Protein AF-A0AAE9NSE1-F1 (afdb_monomer)

Secondary structure (DSSP, 8-state):
---SS---TTT---SHHHHHT-SS-HHHHHHHHHHHHHS---HHHHHHHHHHHHH---HHHHHHT--S-EEEEEETT-TTHHHHHHHHHHSTTEEEEEE-GGGT-STTHHHHSHHHHHHHHHHHHH-

Solvent-accessible surface area (backbone atoms only — not comparable to full-atom values): 7608 Å² total; per-residue (Å²): 131,76,76,96,63,80,90,39,68,90,75,47,81,65,54,65,66,68,66,70,68,61,82,91,32,68,59,36,55,50,52,50,54,52,45,64,76,73,47,82,93,49,68,70,62,50,49,54,54,50,52,52,67,71,69,61,84,57,66,66,46,44,65,72,66,51,86,60,81,37,81,37,78,46,6,72,60,24,91,53,36,67,59,46,50,48,50,17,73,50,24,91,49,37,38,69,47,72,31,47,74,95,62,56,8,26,88,58,25,59,41,57,41,44,66,65,46,51,52,53,52,52,53,62,76,74,109

Foldseek 3Di:
DPDPDDPDCVVPVACVVVLLPDPDQVLSVVVVVVCVVPPDPDPVVVVVVVVCVVPDDCLCCLQPVPQDQDEQEAEPREPCVVVSVVSQVRHPRRDYDYHYPVQSRYPCSCSRPVPVVVVVVVVSVVD

Sequence (127 aa):
MYGKGPSNRLTVNTDIVDFYTIVGAPAFENSHKFAEECVPADMAALQHVLFDHILNDWRDVFSWKILRPTLVVSGEHSNWVESQRWIAETVPDGQALIYGKNENGDHFLHLKEPLKFSEQLKSFQQG

Mean predicted aligned error: 5.89 Å

Structure (mmCIF, N/CA/C/O backbone):
data_AF-A0AAE9NSE1-F1
#
_entry.id   AF-A0AAE9NSE1-F1
#
loop_
_atom_site.group_PDB
_atom_site.id
_atom_site.type_symbol
_atom_site.label_atom_id
_atom_site.label_alt_id
_atom_site.label_comp_id
_atom_site.label_asym_id
_atom_site.label_entity_id
_atom_site.label_seq_id
_atom_site.pdbx_PDB_ins_code
_atom_site.Cartn_x
_atom_site.Cartn_y
_atom_site.Cartn_z
_atom_site.occupancy
_atom_site.B_iso_or_equiv
_atom_site.auth_seq_id
_atom_site.auth_comp_id
_atom_site.auth_asym_id
_atom_site.auth_atom_id
_atom_site.pdbx_PDB_model_num
ATOM 1 N N . MET A 1 1 ? 9.059 -14.364 -23.538 1.00 33.53 1 MET A N 1
ATOM 2 C CA . MET A 1 1 ? 8.224 -13.608 -24.494 1.00 33.53 1 MET A CA 1
ATOM 3 C C . MET A 1 1 ? 6.911 -13.293 -23.805 1.00 33.53 1 MET A C 1
ATOM 5 O O . MET A 1 1 ? 6.257 -14.227 -23.365 1.00 33.53 1 MET A O 1
ATOM 9 N N . TYR A 1 2 ? 6.580 -12.008 -23.667 1.00 43.66 2 TYR A N 1
ATOM 10 C CA . TYR A 1 2 ? 5.274 -11.537 -23.203 1.00 43.66 2 TYR A CA 1
ATOM 11 C C . TYR A 1 2 ? 4.139 -12.217 -23.981 1.00 43.66 2 TYR A C 1
ATOM 13 O O . TYR A 1 2 ? 4.292 -12.513 -25.172 1.00 43.66 2 TYR A O 1
ATOM 21 N N . GLY A 1 3 ? 2.994 -12.429 -23.324 1.00 44.47 3 GLY A N 1
ATOM 22 C CA . GLY A 1 3 ? 1.737 -12.671 -24.027 1.00 44.47 3 GLY A CA 1
ATOM 23 C C . GLY A 1 3 ? 1.586 -11.618 -25.126 1.00 44.47 3 GLY A C 1
ATOM 24 O O . GLY A 1 3 ? 1.764 -10.430 -24.877 1.00 44.47 3 GLY A O 1
ATOM 25 N N . LYS A 1 4 ? 1.387 -12.076 -26.363 1.00 45.47 4 LYS A N 1
ATOM 26 C CA . LYS A 1 4 ? 1.533 -11.317 -27.615 1.00 45.47 4 LYS A CA 1
ATOM 27 C C . LYS A 1 4 ? 0.435 -10.258 -27.834 1.00 45.47 4 LYS A C 1
ATOM 29 O O . LYS A 1 4 ? -0.229 -10.272 -28.867 1.00 45.47 4 LYS A O 1
ATOM 34 N N . GLY A 1 5 ? 0.225 -9.347 -26.892 1.00 49.59 5 GLY A N 1
ATOM 35 C CA . GLY A 1 5 ? -0.711 -8.237 -27.037 1.00 49.59 5 GLY A CA 1
ATOM 36 C C . GLY A 1 5 ? -0.203 -6.994 -26.310 1.00 49.59 5 GLY A C 1
ATOM 37 O O . GLY A 1 5 ? 0.391 -7.129 -25.242 1.00 49.59 5 GLY A O 1
ATOM 38 N N . PRO A 1 6 ? -0.397 -5.786 -26.866 1.00 45.78 6 PRO A N 1
ATOM 39 C CA . PRO A 1 6 ? -0.017 -4.562 -26.177 1.00 45.78 6 PRO A CA 1
ATOM 40 C C . PRO A 1 6 ? -0.798 -4.447 -24.861 1.00 45.78 6 PRO A C 1
ATOM 42 O O . PRO A 1 6 ? -2.031 -4.524 -24.852 1.00 45.78 6 PRO A O 1
ATOM 45 N N . SER A 1 7 ? -0.086 -4.227 -23.754 1.00 53.69 7 SER A N 1
ATOM 46 C CA . SER A 1 7 ? -0.684 -3.695 -22.533 1.00 53.69 7 SER A CA 1
ATOM 47 C C . SER A 1 7 ? -1.071 -2.248 -22.821 1.00 53.69 7 SER A C 1
ATOM 49 O O . SER A 1 7 ? -0.264 -1.329 -22.718 1.00 53.69 7 SER A O 1
ATOM 51 N N . ASN A 1 8 ? -2.293 -2.054 -23.292 1.00 63.47 8 ASN A N 1
ATOM 52 C CA . ASN A 1 8 ? -2.904 -0.743 -23.398 1.00 63.47 8 ASN A CA 1
ATOM 53 C C . ASN A 1 8 ? -4.143 -0.723 -22.497 1.00 63.47 8 ASN A C 1
ATOM 55 O O . ASN A 1 8 ? -4.634 -1.773 -22.070 1.00 63.47 8 ASN A O 1
ATOM 59 N N . ARG A 1 9 ? -4.668 0.473 -22.226 1.00 65.25 9 ARG A N 1
ATOM 60 C CA . ARG A 1 9 ? -5.817 0.654 -21.326 1.00 65.25 9 ARG A CA 1
ATOM 61 C C . ARG A 1 9 ? -7.108 -0.024 -21.807 1.00 65.25 9 ARG A C 1
ATOM 63 O O . ARG A 1 9 ? -8.055 -0.114 -21.036 1.00 65.25 9 ARG A O 1
ATOM 70 N N . LEU A 1 10 ? -7.150 -0.499 -23.057 1.00 66.06 10 LEU A N 1
ATOM 71 C CA . LEU A 1 10 ? -8.260 -1.281 -23.608 1.00 66.06 10 LEU A CA 1
ATOM 72 C C . LEU A 1 10 ? -8.175 -2.763 -23.206 1.00 66.06 10 LEU A C 1
ATOM 74 O O . LEU A 1 10 ? -9.199 -3.438 -23.193 1.00 66.06 10 LEU A O 1
ATOM 78 N N . THR A 1 11 ? -6.981 -3.263 -22.870 1.00 64.75 11 THR A N 1
ATOM 79 C CA . THR A 1 11 ? -6.746 -4.652 -22.438 1.00 64.75 11 THR A CA 1
ATOM 80 C C . THR A 1 11 ? -6.605 -4.761 -20.917 1.00 64.75 11 THR A C 1
ATOM 82 O O . THR A 1 11 ? -7.131 -5.695 -20.318 1.00 64.75 11 THR A O 1
ATOM 85 N N . VAL A 1 12 ? -5.910 -3.809 -20.279 1.00 68.31 12 VAL A N 1
ATOM 86 C CA . VAL A 1 12 ? -5.744 -3.733 -18.817 1.00 68.31 12 VAL A CA 1
ATOM 87 C C . VAL A 1 12 ? -5.892 -2.271 -18.388 1.00 68.31 12 VAL A C 1
ATOM 89 O O . VAL A 1 12 ? 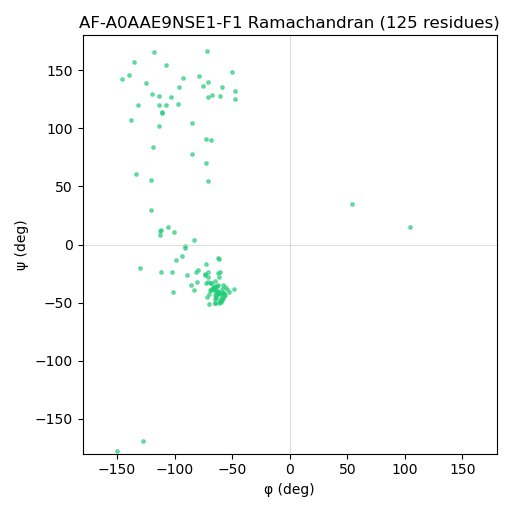-5.018 -1.450 -18.659 1.00 68.31 12 VAL A O 1
ATOM 92 N N . ASN A 1 13 ? -7.007 -1.923 -17.742 1.00 78.81 13 ASN A N 1
ATOM 93 C CA . ASN A 1 13 ? -7.271 -0.554 -17.286 1.00 78.81 13 ASN A CA 1
ATOM 94 C C . ASN A 1 13 ? -6.619 -0.303 -15.918 1.00 78.81 13 ASN A C 1
ATOM 96 O O . ASN A 1 13 ? -7.284 -0.348 -14.885 1.00 78.81 13 ASN A O 1
ATOM 100 N N . THR A 1 14 ? -5.306 -0.083 -15.920 1.00 80.38 14 THR A N 1
ATOM 101 C CA . THR A 1 14 ? -4.517 0.217 -14.722 1.00 80.38 14 THR A CA 1
ATOM 102 C C . THR A 1 14 ? -3.477 1.290 -15.019 1.00 80.38 14 THR A C 1
ATOM 104 O O . THR A 1 14 ? -2.919 1.333 -16.113 1.00 80.38 14 THR A O 1
ATOM 107 N N . ASP A 1 15 ? -3.211 2.126 -14.021 1.00 81.44 15 ASP A N 1
ATOM 108 C CA . ASP A 1 15 ? -2.150 3.129 -14.026 1.00 81.44 15 ASP A CA 1
ATOM 109 C C . ASP A 1 15 ? -0.836 2.566 -13.454 1.00 81.44 15 ASP A C 1
ATOM 111 O O . ASP A 1 15 ? 0.176 3.261 -13.435 1.00 81.44 15 ASP A O 1
ATOM 115 N N . ILE A 1 16 ? -0.810 1.311 -12.976 1.00 81.38 16 ILE A N 1
ATOM 116 C CA . ILE A 1 16 ? 0.360 0.749 -12.278 1.00 81.38 16 ILE A CA 1
ATOM 117 C C . ILE A 1 16 ? 1.635 0.825 -13.126 1.00 81.38 16 ILE A C 1
ATOM 119 O O . ILE A 1 16 ? 2.702 1.104 -12.591 1.00 81.38 16 ILE A O 1
ATOM 123 N N . VAL A 1 17 ? 1.524 0.631 -14.444 1.00 78.38 17 VAL A N 1
ATOM 124 C CA . VAL A 1 17 ? 2.665 0.707 -15.367 1.00 78.38 17 VAL A CA 1
ATOM 125 C C . VAL A 1 17 ? 3.170 2.145 -15.487 1.00 78.38 17 VAL A C 1
ATOM 127 O O . VAL A 1 17 ? 4.379 2.358 -15.469 1.00 78.38 17 VAL A O 1
ATOM 130 N N . ASP A 1 18 ? 2.261 3.124 -15.515 1.00 78.44 18 ASP A N 1
ATOM 131 C CA . ASP A 1 18 ? 2.605 4.547 -15.587 1.00 78.44 18 ASP A CA 1
ATOM 132 C C . ASP A 1 18 ? 3.396 4.972 -14.337 1.00 78.44 18 ASP A C 1
ATOM 134 O O . ASP A 1 18 ? 4.395 5.686 -14.436 1.00 78.44 18 ASP A O 1
ATOM 138 N N . PHE A 1 19 ? 3.005 4.464 -13.161 1.00 77.88 19 PHE A N 1
ATOM 139 C CA . PHE A 1 19 ? 3.683 4.741 -11.890 1.00 77.88 19 PHE A CA 1
ATOM 140 C C . PHE A 1 19 ? 4.958 3.921 -11.666 1.00 77.88 19 PHE A C 1
ATOM 142 O O . PHE A 1 19 ? 5.808 4.343 -10.877 1.00 77.88 19 PHE A O 1
ATOM 149 N N . TYR A 1 20 ? 5.104 2.782 -12.343 1.00 74.06 20 TYR A N 1
ATOM 150 C CA . TYR A 1 20 ? 6.291 1.931 -12.269 1.00 74.06 20 TYR A CA 1
ATOM 151 C C . TYR A 1 20 ? 7.491 2.528 -13.007 1.00 74.06 20 TYR A C 1
ATOM 153 O O . TYR A 1 20 ? 8.632 2.245 -12.666 1.00 74.06 20 TYR A O 1
ATOM 161 N N . THR A 1 21 ? 7.250 3.373 -14.010 1.00 67.62 21 THR A N 1
ATOM 162 C CA . THR A 1 21 ? 8.308 3.978 -14.835 1.00 67.62 21 THR A CA 1
ATOM 163 C C . THR A 1 21 ? 8.653 5.417 -14.442 1.00 67.62 21 THR A C 1
ATOM 165 O O . THR A 1 21 ? 9.340 6.109 -15.191 1.00 67.62 21 THR A O 1
ATOM 168 N N . ILE A 1 22 ? 8.159 5.903 -13.297 1.00 70.62 22 ILE A N 1
ATOM 169 C CA . ILE A 1 22 ? 8.419 7.276 -12.846 1.00 70.62 22 ILE A CA 1
ATOM 170 C C . ILE A 1 22 ? 9.895 7.448 -12.488 1.00 70.62 22 ILE A C 1
ATOM 172 O O . ILE A 1 22 ? 10.452 6.695 -11.692 1.00 70.62 22 ILE A O 1
ATOM 176 N N . VAL A 1 23 ? 10.493 8.493 -13.056 1.00 68.50 23 VAL A N 1
ATOM 177 C CA . VAL A 1 23 ? 11.867 8.932 -12.798 1.00 68.50 23 VAL A CA 1
ATOM 178 C C . VAL A 1 23 ? 11.863 9.979 -11.685 1.00 68.50 23 VAL A C 1
ATOM 180 O O . VAL A 1 23 ? 10.961 10.816 -11.631 1.00 68.50 23 VAL A O 1
ATOM 183 N N . GLY A 1 24 ? 12.881 9.970 -10.821 1.00 78.19 24 GLY A N 1
ATOM 184 C CA . GLY A 1 24 ? 13.034 10.981 -9.765 1.00 78.19 24 GLY A CA 1
ATOM 185 C C . GLY A 1 24 ? 12.678 10.495 -8.361 1.00 78.19 24 GLY A C 1
ATOM 186 O O . GLY A 1 24 ? 12.551 11.310 -7.450 1.00 78.19 24 GLY A O 1
ATOM 187 N N . ALA A 1 25 ? 12.576 9.178 -8.169 1.00 83.81 25 ALA A N 1
ATOM 188 C CA . ALA A 1 25 ? 12.451 8.538 -6.863 1.00 83.81 25 ALA A CA 1
ATOM 189 C C . ALA A 1 25 ? 13.657 7.605 -6.632 1.00 83.81 25 ALA A C 1
ATOM 191 O O . ALA A 1 25 ? 13.561 6.403 -6.885 1.00 83.81 25 ALA A O 1
ATOM 192 N N . PRO A 1 26 ? 14.807 8.122 -6.149 1.00 88.25 26 PRO A N 1
ATOM 193 C CA . PRO A 1 26 ? 16.050 7.349 -6.089 1.00 88.25 26 PRO A CA 1
ATOM 194 C C . PRO A 1 26 ? 15.945 6.063 -5.265 1.00 88.25 26 PRO A C 1
ATOM 196 O O . PRO A 1 26 ? 16.559 5.059 -5.606 1.00 88.25 26 PRO A O 1
ATOM 199 N N . ALA A 1 27 ? 15.155 6.067 -4.188 1.00 87.94 27 ALA A N 1
ATOM 2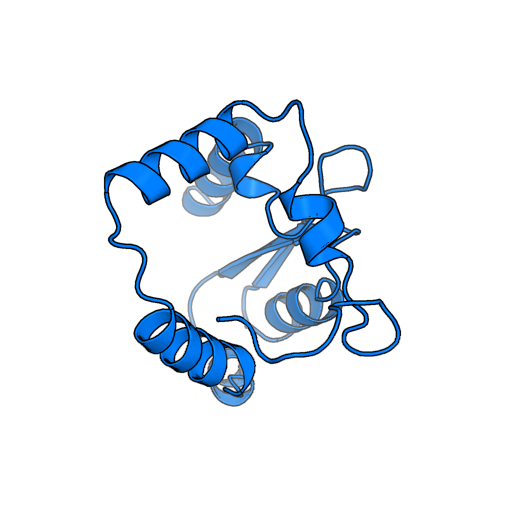00 C CA . ALA A 1 27 ? 14.944 4.874 -3.372 1.00 87.94 27 ALA A CA 1
ATOM 201 C C . ALA A 1 27 ? 14.185 3.767 -4.129 1.00 87.94 27 ALA A C 1
ATOM 203 O O . ALA A 1 27 ? 14.533 2.595 -3.999 1.00 87.94 27 ALA A O 1
ATOM 204 N N . PHE A 1 28 ? 13.213 4.139 -4.965 1.00 89.69 28 PHE A N 1
ATOM 205 C CA . PHE A 1 28 ? 12.490 3.213 -5.835 1.00 89.69 28 PHE A CA 1
ATOM 206 C C . PHE A 1 28 ? 13.381 2.687 -6.969 1.00 89.69 28 PHE A C 1
ATOM 208 O O . PHE A 1 28 ? 13.419 1.488 -7.228 1.00 89.69 28 PHE A O 1
ATOM 215 N N . GLU A 1 29 ? 14.175 3.554 -7.598 1.00 89.56 29 GLU A N 1
ATOM 216 C CA . GLU A 1 29 ? 15.133 3.135 -8.630 1.00 89.56 29 GLU A CA 1
ATOM 217 C C . GLU A 1 29 ? 16.193 2.174 -8.066 1.00 89.56 29 GLU A C 1
ATOM 219 O O . GLU A 1 29 ? 16.537 1.170 -8.692 1.00 89.56 29 GLU A O 1
ATOM 224 N N . ASN A 1 30 ? 16.701 2.459 -6.864 1.00 90.38 30 ASN A N 1
ATOM 225 C CA . ASN A 1 30 ? 17.691 1.619 -6.198 1.00 90.38 30 ASN A CA 1
ATOM 226 C C . ASN A 1 30 ? 17.114 0.258 -5.792 1.00 90.38 30 ASN A C 1
ATOM 228 O O . ASN A 1 30 ? 17.815 -0.746 -5.911 1.00 90.38 30 ASN A O 1
ATOM 232 N N . SER A 1 31 ? 15.857 0.199 -5.336 1.00 88.50 31 SER A N 1
ATOM 233 C CA . SER A 1 31 ? 15.223 -1.077 -4.985 1.00 88.50 31 SER A CA 1
ATOM 234 C C . SER A 1 31 ? 15.015 -1.964 -6.213 1.00 88.50 31 SER A C 1
ATOM 236 O O . SER A 1 31 ? 15.241 -3.171 -6.129 1.00 88.50 31 SER A O 1
ATOM 238 N N . HIS A 1 32 ? 14.666 -1.374 -7.361 1.00 85.94 32 HIS A N 1
ATOM 239 C CA . HIS A 1 32 ? 14.532 -2.113 -8.612 1.00 85.94 32 HIS A CA 1
ATOM 240 C C . HIS A 1 32 ? 15.873 -2.682 -9.088 1.00 85.94 32 HIS A C 1
ATOM 242 O O . HIS A 1 32 ? 15.972 -3.887 -9.304 1.00 85.94 32 HIS A O 1
ATOM 248 N N . LYS A 1 33 ? 16.925 -1.851 -9.140 1.00 89.12 33 LYS A N 1
ATOM 249 C CA . LYS A 1 33 ? 18.282 -2.295 -9.512 1.00 89.12 33 LYS A CA 1
ATOM 250 C C . LYS A 1 33 ? 18.786 -3.419 -8.610 1.00 89.12 33 LYS A C 1
ATOM 252 O O . LYS A 1 33 ? 19.314 -4.413 -9.090 1.00 89.12 33 LYS A O 1
ATOM 257 N N . PHE A 1 34 ? 18.577 -3.292 -7.300 1.00 91.19 34 PHE A N 1
ATOM 258 C CA . PHE A 1 34 ? 18.959 -4.338 -6.355 1.00 91.19 34 PHE A CA 1
ATOM 259 C C . PHE A 1 34 ? 18.225 -5.662 -6.623 1.00 91.19 34 PHE A C 1
ATOM 261 O O . PHE A 1 34 ? 18.837 -6.730 -6.580 1.00 91.19 34 PHE A O 1
ATOM 268 N N . ALA A 1 35 ? 16.923 -5.606 -6.929 1.00 88.62 35 ALA A N 1
ATOM 269 C CA . ALA A 1 35 ? 16.156 -6.793 -7.291 1.00 88.62 35 ALA A CA 1
ATOM 270 C C . ALA A 1 35 ? 16.674 -7.436 -8.588 1.00 88.62 35 ALA A C 1
ATOM 272 O O . ALA A 1 35 ? 16.821 -8.655 -8.628 1.00 88.62 35 ALA A O 1
ATOM 273 N N . GLU A 1 36 ? 17.003 -6.641 -9.610 1.00 88.75 36 GLU A N 1
ATOM 274 C CA . GLU A 1 36 ? 17.589 -7.127 -10.869 1.00 88.75 36 GLU A CA 1
ATOM 275 C C . GLU A 1 36 ? 18.953 -7.807 -10.670 1.00 88.75 36 GLU A C 1
ATOM 277 O O . GLU A 1 36 ? 19.261 -8.785 -11.348 1.00 88.75 36 GLU A O 1
ATOM 282 N N . GLU A 1 37 ? 19.766 -7.324 -9.727 1.00 93.12 37 GLU A N 1
ATOM 283 C CA . GLU A 1 37 ? 21.070 -7.919 -9.410 1.00 93.12 37 GLU A CA 1
ATOM 284 C C . GLU A 1 37 ? 20.951 -9.249 -8.652 1.00 93.12 37 GLU A C 1
ATOM 286 O O . GLU A 1 37 ? 21.793 -10.136 -8.806 1.00 93.12 37 GLU A O 1
ATOM 291 N N . CYS A 1 38 ? 19.921 -9.390 -7.816 1.00 91.69 38 CYS A N 1
ATOM 292 C CA . CYS A 1 38 ? 19.799 -10.500 -6.873 1.00 91.69 38 CYS A CA 1
ATOM 293 C C . CYS A 1 38 ? 18.822 -11.598 -7.322 1.00 91.69 38 CYS A C 1
ATOM 295 O O . CYS A 1 38 ? 18.928 -12.734 -6.853 1.00 91.69 38 CYS A O 1
ATOM 297 N N . VAL A 1 39 ? 17.858 -11.282 -8.192 1.00 87.25 39 VAL A N 1
ATOM 298 C CA . VAL A 1 39 ? 16.777 -12.193 -8.588 1.00 87.25 39 VAL A CA 1
ATOM 299 C C . VAL A 1 39 ? 16.923 -12.576 -10.062 1.00 87.25 39 VAL A C 1
ATOM 301 O O . VAL A 1 39 ? 16.851 -11.710 -10.934 1.00 87.25 39 VAL A O 1
ATOM 304 N N . PRO A 1 40 ? 17.079 -13.874 -10.384 1.00 86.69 40 PRO A N 1
ATOM 305 C CA . PRO A 1 40 ? 17.101 -14.326 -11.767 1.00 86.69 40 PRO A CA 1
ATOM 306 C C . PRO A 1 40 ? 15.813 -13.956 -12.507 1.00 86.69 40 PRO A C 1
ATOM 308 O O . PRO A 1 40 ? 14.707 -14.174 -12.011 1.00 86.69 40 PRO A O 1
ATOM 311 N N . ALA A 1 41 ? 15.955 -13.460 -13.735 1.00 86.81 41 ALA A N 1
ATOM 312 C CA . ALA A 1 41 ? 14.81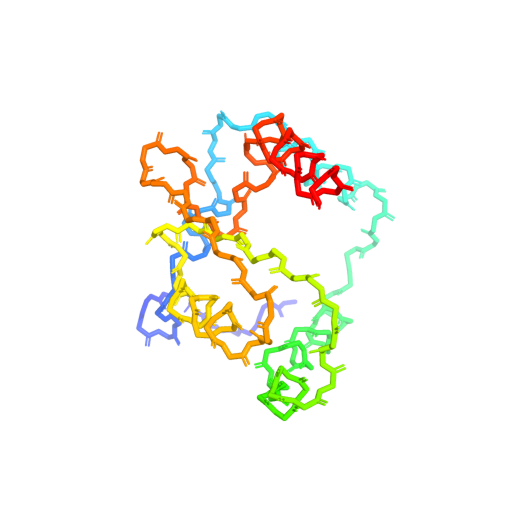8 -13.177 -14.599 1.00 86.81 41 ALA A CA 1
ATOM 313 C C . ALA A 1 41 ? 14.191 -14.483 -15.131 1.00 86.81 41 ALA A C 1
ATOM 315 O O . ALA A 1 41 ? 14.574 -14.983 -16.189 1.00 86.81 41 ALA A O 1
ATOM 316 N N . ASP A 1 42 ? 13.209 -15.028 -14.407 1.00 92.25 42 ASP A N 1
ATOM 317 C CA . ASP A 1 42 ? 12.388 -16.166 -14.839 1.00 92.25 42 ASP A CA 1
ATOM 318 C C . ASP A 1 42 ? 10.926 -15.744 -15.048 1.00 92.25 42 ASP A C 1
ATOM 320 O O . ASP A 1 42 ? 10.126 -15.608 -14.119 1.00 92.25 42 ASP A O 1
ATOM 324 N N . MET A 1 43 ? 10.563 -15.561 -16.317 1.00 87.31 43 MET A N 1
ATOM 325 C CA . MET A 1 43 ? 9.218 -15.133 -16.701 1.00 87.31 43 MET A CA 1
ATOM 326 C C . MET A 1 43 ? 8.150 -16.212 -16.499 1.00 87.31 43 MET A C 1
ATOM 328 O O . MET A 1 43 ? 6.983 -15.869 -16.311 1.00 87.31 43 MET A O 1
ATOM 332 N N . ALA A 1 44 ? 8.513 -17.497 -16.563 1.00 92.44 44 ALA A N 1
ATOM 333 C CA . ALA A 1 44 ? 7.556 -18.576 -16.344 1.00 92.44 44 ALA A CA 1
ATOM 334 C C . ALA A 1 44 ? 7.183 -18.642 -14.860 1.00 92.44 44 ALA A C 1
ATOM 336 O O . ALA A 1 44 ? 5.999 -18.680 -14.521 1.00 92.44 44 ALA A O 1
ATOM 337 N N . ALA A 1 45 ? 8.182 -18.551 -13.978 1.00 92.31 45 ALA A N 1
ATOM 338 C CA . ALA A 1 45 ? 7.956 -18.449 -12.541 1.00 92.31 45 ALA A CA 1
ATOM 339 C C . ALA A 1 45 ? 7.133 -17.199 -12.180 1.00 92.31 45 ALA A C 1
ATOM 341 O O . ALA A 1 45 ? 6.144 -17.307 -11.452 1.00 92.31 45 ALA A O 1
ATOM 342 N N . LEU A 1 46 ? 7.474 -16.033 -12.747 1.00 90.00 46 LEU A N 1
ATOM 343 C CA . LEU A 1 46 ? 6.731 -14.790 -12.517 1.00 90.00 46 LEU A CA 1
ATOM 344 C C . LEU A 1 46 ? 5.250 -14.918 -12.898 1.00 90.00 46 LEU A C 1
ATOM 346 O O . LEU A 1 46 ? 4.386 -14.457 -12.156 1.00 90.00 46 LEU A O 1
ATOM 350 N N . GLN A 1 47 ? 4.940 -15.565 -14.026 1.00 91.31 47 GLN A N 1
ATOM 351 C CA . GLN A 1 47 ? 3.555 -15.769 -14.454 1.00 91.31 47 GLN A CA 1
ATOM 352 C C . GLN A 1 47 ? 2.754 -16.583 -13.430 1.00 91.31 47 GLN A C 1
ATOM 354 O O . GLN A 1 47 ? 1.609 -16.236 -13.145 1.00 91.31 47 GLN A O 1
ATOM 359 N N . HIS A 1 48 ? 3.339 -17.644 -12.870 1.00 93.75 48 HIS A N 1
ATOM 360 C CA . HIS A 1 48 ? 2.670 -18.453 -11.852 1.00 93.75 48 HIS A CA 1
ATOM 361 C C . HIS A 1 48 ? 2.412 -17.661 -10.568 1.00 93.75 48 HIS A C 1
ATOM 363 O O . HIS A 1 48 ? 1.300 -17.708 -10.045 1.00 93.75 48 HIS A O 1
ATOM 369 N N . VAL A 1 49 ? 3.400 -16.887 -10.107 1.00 91.81 49 VAL A N 1
ATOM 370 C CA . VAL A 1 49 ? 3.264 -16.045 -8.910 1.00 91.81 49 VAL A CA 1
ATOM 371 C C . VAL A 1 49 ? 2.208 -14.959 -9.111 1.00 91.81 49 VAL A C 1
ATOM 373 O O . VAL A 1 49 ? 1.358 -14.777 -8.247 1.00 91.81 49 VAL A O 1
ATOM 376 N N . LEU A 1 50 ? 2.212 -14.257 -10.249 1.00 90.62 50 LEU A N 1
ATOM 377 C CA . LEU A 1 50 ? 1.223 -13.210 -10.524 1.00 90.62 50 LEU A CA 1
ATOM 378 C C . LEU A 1 50 ? -0.192 -13.772 -10.685 1.00 90.62 50 LEU A C 1
ATOM 380 O O . LEU A 1 50 ? -1.142 -13.149 -10.220 1.00 90.62 50 LEU A O 1
ATOM 384 N N . PHE A 1 51 ? -0.343 -14.936 -11.326 1.00 92.25 51 PHE A N 1
ATOM 385 C CA . PHE A 1 51 ? -1.646 -15.586 -11.469 1.00 92.25 51 PHE A CA 1
ATOM 386 C C . PHE A 1 51 ? -2.254 -15.913 -10.103 1.00 92.25 51 PHE A C 1
ATOM 388 O O . PHE A 1 51 ? -3.403 -15.560 -9.852 1.00 92.25 51 PHE A O 1
ATOM 395 N N . ASP A 1 52 ? -1.472 -16.533 -9.218 1.00 93.88 52 ASP A N 1
ATOM 396 C CA . ASP A 1 52 ? -1.896 -16.808 -7.846 1.00 93.88 52 ASP A CA 1
ATOM 397 C C . ASP A 1 52 ? -2.187 -15.505 -7.078 1.00 93.88 52 ASP A C 1
ATOM 399 O O . ASP A 1 52 ? -3.280 -15.321 -6.546 1.00 93.88 52 ASP A O 1
ATOM 403 N N . HIS A 1 53 ? -1.262 -14.543 -7.102 1.00 91.62 53 HIS A N 1
ATOM 404 C CA . HIS A 1 53 ? -1.395 -13.272 -6.386 1.00 91.62 53 HIS A CA 1
ATOM 405 C C . HIS A 1 53 ? -2.667 -12.491 -6.759 1.00 91.62 53 HIS A C 1
ATOM 407 O O . HIS A 1 53 ? -3.341 -11.963 -5.878 1.00 91.62 53 HIS A O 1
ATOM 413 N N . ILE A 1 54 ? -3.005 -12.423 -8.051 1.00 89.81 54 ILE A N 1
ATOM 414 C CA . ILE A 1 54 ? -4.116 -11.604 -8.561 1.00 89.81 54 ILE A CA 1
ATOM 415 C C . ILE A 1 54 ? -5.477 -12.283 -8.366 1.00 89.81 54 ILE A C 1
ATOM 417 O O . ILE A 1 54 ? -6.481 -11.591 -8.202 1.00 89.81 54 ILE A O 1
ATOM 421 N N . LEU A 1 55 ? -5.542 -13.616 -8.429 1.00 91.81 55 LEU A N 1
ATOM 422 C CA . LEU A 1 55 ? -6.820 -14.338 -8.458 1.00 91.81 55 LEU A CA 1
ATOM 423 C C . LEU A 1 55 ? -7.323 -14.792 -7.091 1.00 91.81 55 LEU A C 1
ATOM 425 O O . LEU A 1 55 ? -8.465 -15.242 -6.988 1.00 91.81 55 LEU A O 1
ATOM 429 N N . ASN A 1 56 ? -6.501 -14.685 -6.052 1.00 94.44 56 ASN A N 1
ATOM 430 C CA . ASN A 1 56 ? -6.921 -15.068 -4.717 1.00 94.44 56 ASN A CA 1
ATOM 431 C C . ASN A 1 56 ? -7.942 -14.078 -4.128 1.00 94.44 56 ASN A C 1
ATOM 433 O O . ASN A 1 56 ? -7.797 -12.859 -4.222 1.00 94.44 56 ASN A O 1
ATOM 437 N N . ASP A 1 57 ? -8.949 -14.621 -3.444 1.00 95.94 57 ASP A N 1
ATOM 438 C CA . ASP A 1 57 ? -9.938 -13.864 -2.679 1.00 95.94 57 ASP A CA 1
ATOM 439 C C . ASP A 1 57 ? -9.682 -14.050 -1.182 1.00 95.94 57 ASP A C 1
ATOM 441 O O . ASP A 1 57 ? -9.712 -15.167 -0.671 1.00 95.94 57 ASP A O 1
ATOM 445 N N . TRP A 1 58 ? -9.424 -12.940 -0.494 1.00 96.50 58 TRP A N 1
ATOM 446 C CA . TRP A 1 58 ? -9.035 -12.907 0.918 1.00 96.50 58 TRP A CA 1
ATOM 447 C C . TRP A 1 58 ? -10.108 -12.278 1.811 1.00 96.50 58 TRP A C 1
ATOM 449 O O . TRP A 1 58 ? -9.838 -11.950 2.968 1.00 96.50 58 TRP A O 1
ATOM 459 N N . ARG A 1 59 ? -11.327 -12.062 1.298 1.00 97.44 59 ARG A N 1
ATOM 460 C CA . ARG A 1 59 ? -12.374 -11.364 2.059 1.00 97.44 59 ARG A CA 1
ATOM 461 C C . ARG A 1 59 ? -12.706 -12.065 3.376 1.00 97.44 59 ARG A C 1
ATOM 463 O O . ARG A 1 59 ? -12.875 -11.395 4.388 1.00 97.44 59 ARG A O 1
ATOM 470 N N . ASP A 1 60 ? -12.724 -13.397 3.395 1.00 97.81 60 ASP A N 1
ATOM 471 C CA . ASP A 1 60 ? -12.930 -14.180 4.619 1.00 97.81 60 ASP A CA 1
ATOM 472 C C . ASP A 1 60 ? -11.786 -13.998 5.633 1.00 97.81 60 ASP A C 1
ATOM 474 O O . ASP A 1 60 ? -12.020 -13.967 6.841 1.00 97.81 60 ASP A O 1
ATOM 478 N N . VAL A 1 61 ? -10.547 -13.856 5.157 1.00 97.44 61 VAL A N 1
ATOM 479 C CA . VAL A 1 61 ? -9.374 -13.628 6.005 1.00 97.44 61 VAL A CA 1
ATOM 480 C C . VAL A 1 61 ? -9.491 -12.279 6.704 1.00 97.44 61 VAL A C 1
ATOM 482 O O . VAL A 1 61 ? -9.365 -12.222 7.928 1.00 97.44 61 VAL A O 1
ATOM 485 N N . PHE A 1 62 ? -9.779 -11.213 5.955 1.00 97.38 62 PHE A N 1
ATOM 486 C CA . PHE A 1 62 ? -9.926 -9.874 6.526 1.00 97.38 62 PHE A CA 1
ATOM 487 C C . PHE A 1 62 ? -11.115 -9.779 7.481 1.00 97.38 62 PHE A C 1
ATOM 489 O O . PHE A 1 62 ? -10.984 -9.187 8.546 1.00 97.38 62 PHE A O 1
ATOM 496 N N . SER A 1 63 ? -12.245 -10.411 7.157 1.00 96.44 63 SER A N 1
ATOM 497 C CA . SER A 1 63 ? -13.424 -10.373 8.026 1.00 96.44 63 SER A CA 1
ATOM 498 C C . SER A 1 63 ? -13.270 -11.178 9.317 1.00 96.44 63 SER A C 1
ATOM 500 O O . SER A 1 63 ? -13.870 -10.809 10.323 1.00 96.44 63 SER A O 1
ATOM 502 N N . TRP A 1 64 ? -12.513 -12.284 9.312 1.00 97.25 64 TRP A N 1
ATOM 503 C CA . TRP A 1 64 ? -12.604 -13.265 10.406 1.00 97.25 64 TRP A CA 1
ATOM 504 C C . TRP A 1 64 ? -11.279 -13.689 11.033 1.00 97.25 64 TRP A C 1
ATOM 506 O O . TRP A 1 64 ? -11.284 -14.225 12.141 1.00 97.25 64 TRP A O 1
ATOM 516 N N . LYS A 1 65 ? -10.147 -13.510 10.347 1.00 97.81 65 LYS A N 1
ATOM 517 C CA . LYS A 1 65 ? -8.858 -14.088 10.771 1.00 97.81 65 LYS A CA 1
ATOM 518 C C . LYS A 1 65 ? -7.848 -13.040 11.233 1.00 97.81 65 LYS A C 1
ATOM 520 O O . LYS A 1 65 ? -6.953 -13.372 12.009 1.00 97.81 65 LYS A O 1
ATOM 525 N N . ILE A 1 66 ? -7.983 -11.788 10.799 1.00 97.12 66 ILE A N 1
ATOM 526 C 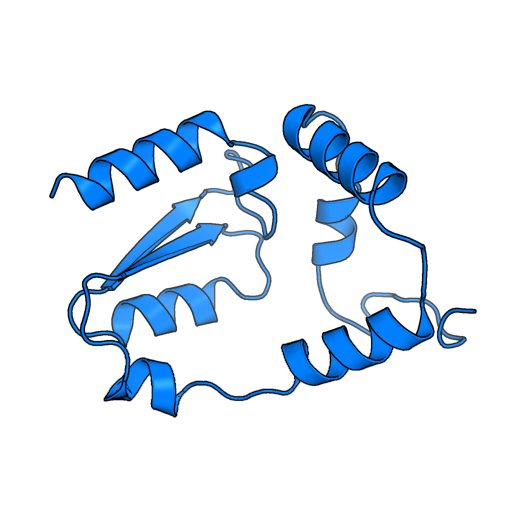CA . IL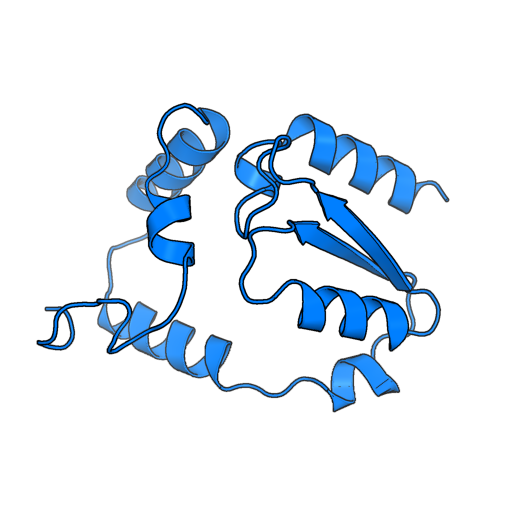E A 1 66 ? -7.131 -10.688 11.261 1.00 97.12 66 ILE A CA 1
ATOM 527 C C . ILE A 1 66 ? -7.698 -10.116 12.564 1.00 97.12 66 ILE A C 1
ATOM 529 O O . ILE A 1 66 ? -8.695 -9.405 12.569 1.00 97.12 66 ILE A O 1
ATOM 533 N N . LEU A 1 67 ? -7.048 -10.453 13.682 1.00 95.69 67 LEU A N 1
ATOM 534 C CA . LEU A 1 67 ? -7.471 -10.071 15.041 1.00 95.69 67 LEU A CA 1
ATOM 535 C C . LEU A 1 67 ? -6.509 -9.090 15.728 1.00 95.69 67 LEU A C 1
ATOM 537 O O . LEU A 1 67 ? -6.604 -8.860 16.932 1.00 95.69 6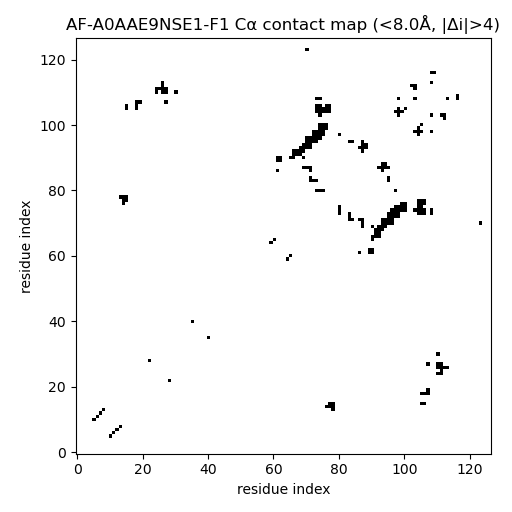7 LEU A O 1
ATOM 541 N N . ARG A 1 68 ? -5.520 -8.577 14.995 1.00 95.25 68 ARG A N 1
ATOM 542 C CA . ARG A 1 68 ? -4.507 -7.648 15.509 1.00 95.25 68 ARG A CA 1
ATOM 543 C C . ARG A 1 68 ? -4.759 -6.242 14.957 1.00 95.25 68 ARG A C 1
ATOM 545 O O . ARG A 1 68 ? -5.308 -6.146 13.854 1.00 95.25 68 ARG A O 1
ATOM 552 N N . PRO A 1 69 ? -4.313 -5.189 15.669 1.00 97.00 69 PRO A N 1
ATOM 553 C CA . PRO A 1 69 ? -4.264 -3.845 15.109 1.00 97.00 69 PRO A CA 1
ATOM 554 C C . PRO A 1 69 ? -3.621 -3.881 13.725 1.00 97.00 69 PRO A C 1
ATOM 556 O O . PRO A 1 69 ? -2.577 -4.515 13.538 1.00 97.00 69 PRO A O 1
ATOM 559 N N . THR A 1 70 ? -4.258 -3.238 12.752 1.00 97.81 70 THR A N 1
ATOM 560 C CA . THR A 1 70 ? -3.853 -3.312 11.347 1.00 97.81 70 THR A CA 1
ATOM 561 C C . THR A 1 70 ? -3.783 -1.922 10.738 1.00 97.81 70 THR A C 1
ATOM 563 O O . THR A 1 70 ? -4.785 -1.220 10.637 1.00 97.81 70 THR A O 1
ATOM 566 N N . LEU A 1 71 ? -2.595 -1.551 10.267 1.00 97.94 71 LEU A N 1
ATOM 567 C CA . LEU A 1 71 ? -2.395 -0.361 9.455 1.00 97.94 71 LEU A CA 1
ATOM 568 C C . LEU A 1 71 ? -2.381 -0.743 7.972 1.00 97.94 71 LEU A C 1
ATOM 570 O O . LEU A 1 71 ? -1.527 -1.511 7.531 1.00 97.94 71 LEU A O 1
ATOM 574 N N . VAL A 1 72 ? -3.294 -0.162 7.200 1.00 97.88 72 VAL A N 1
ATOM 575 C CA . VAL A 1 72 ? -3.333 -0.254 5.741 1.00 97.88 72 VAL A CA 1
ATOM 576 C C . VAL A 1 72 ? -2.816 1.053 5.150 1.00 97.88 72 VAL A C 1
ATOM 578 O O . VAL A 1 72 ? -3.308 2.132 5.478 1.00 97.88 72 VAL A O 1
ATOM 581 N N . VAL A 1 73 ? -1.829 0.973 4.258 1.00 97.56 73 VAL A N 1
ATOM 582 C CA . VAL A 1 73 ? -1.243 2.150 3.600 1.00 97.56 73 VAL A CA 1
ATOM 583 C C . VAL A 1 73 ? -1.443 2.042 2.094 1.00 97.56 73 VAL A C 1
ATOM 585 O O . VAL A 1 73 ? -1.131 1.017 1.493 1.00 97.56 73 VAL A O 1
ATOM 588 N N . SER A 1 74 ? -1.975 3.095 1.479 1.00 96.88 74 SER A N 1
ATOM 589 C CA . SER A 1 74 ? -2.206 3.178 0.032 1.00 96.88 74 SER A CA 1
ATOM 590 C C . SER A 1 74 ? -2.113 4.630 -0.433 1.00 96.88 74 SER A C 1
ATOM 592 O O . SER A 1 74 ? -1.846 5.530 0.360 1.00 96.88 74 SER A O 1
ATOM 594 N N . GLY A 1 75 ? -2.337 4.884 -1.717 1.00 95.56 75 GLY A N 1
ATOM 595 C CA . GLY A 1 75 ? -2.374 6.232 -2.267 1.00 95.56 75 GLY A CA 1
ATOM 596 C C . GLY A 1 75 ? -3.542 6.465 -3.217 1.00 95.56 75 GLY A C 1
ATOM 597 O O . GLY A 1 75 ? -4.099 5.515 -3.767 1.00 95.56 75 GLY A O 1
ATOM 598 N N . GLU A 1 76 ? -3.925 7.730 -3.395 1.00 94.44 76 GLU A N 1
ATOM 599 C CA . GLU A 1 76 ? -5.077 8.148 -4.211 1.00 94.44 76 GLU A CA 1
ATOM 600 C C . GLU A 1 76 ? -4.980 7.759 -5.695 1.00 94.44 76 GLU A C 1
ATOM 602 O O . GLU A 1 76 ? -6.005 7.644 -6.363 1.00 94.44 76 GLU A O 1
ATOM 607 N N . HIS A 1 77 ? -3.772 7.551 -6.219 1.00 91.69 77 HIS A N 1
ATOM 608 C CA . HIS A 1 77 ? -3.527 7.078 -7.582 1.00 91.69 77 HIS A CA 1
ATOM 609 C C . HIS A 1 77 ? -3.439 5.551 -7.708 1.00 91.69 77 HIS A C 1
ATOM 611 O O . HIS A 1 77 ? -3.275 5.033 -8.810 1.00 91.69 77 HIS A O 1
ATOM 617 N N . SER A 1 78 ? -3.556 4.803 -6.609 1.00 90.69 78 SER A N 1
ATOM 618 C CA . SER A 1 78 ? -3.653 3.345 -6.679 1.00 90.69 78 SER A CA 1
ATOM 619 C C . SER A 1 78 ? -5.014 2.939 -7.242 1.00 90.69 78 SER A C 1
ATOM 621 O O . SER A 1 78 ? -6.051 3.294 -6.680 1.00 90.69 78 SER A O 1
ATOM 623 N N . ASN A 1 79 ? -5.034 2.105 -8.288 1.00 90.12 79 ASN A N 1
ATOM 624 C CA . ASN A 1 79 ? -6.287 1.549 -8.822 1.00 90.12 79 ASN A CA 1
ATOM 625 C C . ASN A 1 79 ? -7.058 0.693 -7.800 1.00 90.12 79 ASN A C 1
ATOM 627 O O . ASN A 1 79 ? -8.223 0.378 -8.024 1.00 90.12 79 ASN A O 1
ATOM 631 N N . TRP A 1 80 ? -6.423 0.334 -6.681 1.00 91.50 80 TRP A N 1
ATOM 632 C CA . TRP A 1 80 ? -6.991 -0.498 -5.622 1.00 91.50 80 TRP A CA 1
ATOM 633 C C . TRP A 1 80 ? -7.238 0.270 -4.320 1.00 91.50 80 TRP A C 1
ATOM 635 O O . TRP A 1 80 ? -7.484 -0.350 -3.291 1.00 91.50 80 TRP A O 1
ATOM 645 N N . VAL A 1 81 ? -7.172 1.606 -4.318 1.00 95.56 81 VAL A N 1
ATOM 646 C CA . VAL A 1 81 ? -7.316 2.408 -3.088 1.00 95.56 81 VAL A CA 1
ATOM 647 C C . VAL A 1 81 ? -8.604 2.097 -2.316 1.00 95.56 81 VAL A C 1
ATOM 649 O O . VAL A 1 81 ? -8.565 1.969 -1.095 1.00 95.56 81 VAL A O 1
ATOM 652 N N . GLU A 1 82 ? -9.716 1.864 -3.012 1.00 97.06 82 GLU A N 1
ATOM 653 C CA . GLU A 1 82 ? -10.996 1.539 -2.373 1.00 97.06 82 GLU A CA 1
ATOM 654 C C . GLU A 1 82 ? -10.990 0.159 -1.705 1.00 97.06 82 GLU A C 1
ATOM 656 O O . GLU A 1 82 ? -11.578 -0.004 -0.638 1.00 97.06 82 GLU A O 1
ATOM 661 N N . SER A 1 83 ? -10.261 -0.825 -2.249 1.00 96.4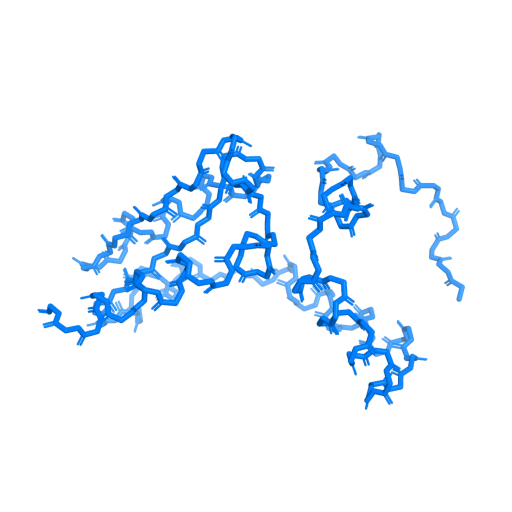4 83 SER A N 1
ATOM 662 C CA . SER A 1 83 ? -10.106 -2.110 -1.556 1.00 96.44 83 SER A CA 1
ATOM 663 C C . SER A 1 83 ? -9.265 -1.957 -0.289 1.00 96.44 83 SER A C 1
ATOM 665 O O . SER A 1 83 ? -9.527 -2.634 0.697 1.00 96.44 83 SER A O 1
ATOM 667 N N . GLN A 1 84 ? -8.283 -1.051 -0.288 1.00 97.50 84 GLN A N 1
ATOM 668 C CA . GLN A 1 84 ? -7.464 -0.770 0.894 1.00 97.50 84 GLN A CA 1
ATOM 669 C C . GLN A 1 84 ? -8.277 -0.079 1.996 1.00 97.50 84 GLN A C 1
ATOM 671 O O . GLN A 1 84 ? -8.150 -0.436 3.167 1.00 97.50 84 GLN A O 1
ATOM 676 N N . ARG A 1 85 ? -9.172 0.850 1.627 1.00 98.25 85 ARG A N 1
ATOM 677 C CA . ARG A 1 85 ? -10.149 1.435 2.562 1.00 98.25 85 ARG A CA 1
ATOM 678 C C . ARG A 1 85 ? -11.067 0.365 3.141 1.00 98.25 85 ARG A C 1
ATOM 680 O O . ARG A 1 85 ? -11.174 0.261 4.357 1.00 98.25 85 ARG A O 1
ATOM 687 N N . TRP A 1 86 ? -11.635 -0.481 2.281 1.00 98.38 86 TRP A N 1
ATOM 688 C CA . TRP A 1 86 ? -12.505 -1.574 2.708 1.00 98.38 86 TRP A CA 1
ATOM 689 C C . TRP A 1 86 ? -11.808 -2.532 3.684 1.00 98.38 86 TRP A C 1
ATOM 691 O O . TRP A 1 86 ? -12.414 -2.921 4.679 1.00 98.38 86 TRP A O 1
ATOM 701 N N . ILE A 1 87 ? -10.535 -2.885 3.456 1.00 98.38 87 ILE A N 1
ATOM 702 C CA . ILE A 1 87 ? -9.770 -3.726 4.392 1.00 98.38 87 ILE A CA 1
ATOM 703 C C . ILE A 1 87 ? -9.681 -3.054 5.766 1.00 98.38 87 ILE A C 1
ATOM 705 O O . ILE A 1 87 ? -9.990 -3.696 6.768 1.00 98.38 87 ILE A O 1
ATOM 709 N N . ALA A 1 88 ? -9.294 -1.775 5.820 1.00 98.25 88 ALA A N 1
ATOM 710 C CA . ALA A 1 88 ? -9.178 -1.040 7.079 1.00 9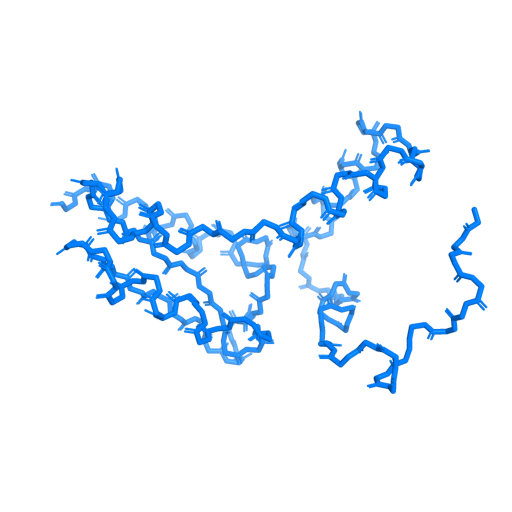8.25 88 ALA A CA 1
ATOM 711 C C . ALA A 1 88 ? -10.526 -0.904 7.808 1.00 98.25 88 ALA A C 1
ATOM 713 O O . ALA A 1 88 ? -10.568 -0.988 9.027 1.00 98.25 88 ALA A O 1
ATOM 714 N N . GLU A 1 89 ? -11.629 -0.744 7.078 1.00 98.12 89 GLU A N 1
ATOM 715 C CA . GLU A 1 89 ? -12.981 -0.690 7.655 1.00 98.12 89 GLU A CA 1
ATOM 716 C C . GLU A 1 89 ? -13.494 -2.062 8.119 1.00 98.12 89 GLU A C 1
ATOM 718 O O . GLU A 1 89 ? -14.360 -2.141 8.988 1.00 98.12 89 GLU A O 1
ATOM 723 N N . THR A 1 90 ? -12.990 -3.147 7.527 1.00 98.25 90 THR A N 1
ATOM 724 C CA . THR A 1 90 ? -13.467 -4.512 7.789 1.00 98.25 90 THR A CA 1
ATOM 725 C C . THR A 1 90 ? -12.787 -5.147 8.998 1.00 98.25 90 THR A C 1
ATOM 727 O O . THR A 1 90 ? -13.417 -5.927 9.713 1.00 98.25 90 THR A O 1
ATOM 730 N N . VAL A 1 91 ? -11.507 -4.851 9.229 1.00 97.69 91 VAL A N 1
ATOM 731 C CA . VAL A 1 91 ? -10.767 -5.415 10.365 1.00 97.69 91 VAL A CA 1
ATOM 732 C C . VAL A 1 91 ? -11.115 -4.670 11.672 1.00 97.69 91 VAL A C 1
ATOM 734 O O . VAL A 1 91 ? -11.313 -3.458 11.640 1.00 97.69 91 VAL A O 1
ATOM 737 N N . PRO A 1 92 ? -11.176 -5.343 12.842 1.00 94.25 92 PRO A N 1
ATOM 738 C CA . PRO A 1 92 ? -11.721 -4.744 14.074 1.00 94.25 92 PRO A CA 1
ATOM 739 C C . PRO A 1 92 ? -10.993 -3.502 14.620 1.00 94.25 92 PRO A C 1
ATOM 741 O O . PRO A 1 92 ? -11.614 -2.684 15.292 1.00 94.25 92 PRO A O 1
ATOM 744 N N . ASP A 1 93 ? -9.690 -3.378 14.361 1.00 96.00 93 ASP A N 1
ATOM 745 C CA . ASP A 1 93 ? -8.842 -2.239 14.750 1.00 96.00 93 ASP A CA 1
ATOM 746 C C . ASP A 1 93 ? -7.992 -1.817 13.545 1.00 96.00 93 ASP A C 1
ATOM 748 O O . ASP A 1 93 ? -6.768 -1.979 13.495 1.00 96.00 93 ASP A O 1
ATOM 752 N N . GLY A 1 94 ? -8.703 -1.427 12.487 1.00 97.44 94 GLY A N 1
ATOM 753 C CA . GLY A 1 94 ? -8.121 -1.042 11.214 1.00 97.44 94 GLY A CA 1
ATOM 754 C C . GLY A 1 94 ? -7.953 0.460 11.077 1.00 97.44 94 GLY A C 1
ATOM 755 O O . GLY A 1 94 ? -8.851 1.248 11.368 1.00 97.44 94 GLY A O 1
ATOM 756 N N . GLN A 1 95 ? -6.787 0.859 10.583 1.00 97.75 95 GLN A N 1
ATOM 757 C CA . GLN A 1 95 ? -6.461 2.242 10.262 1.00 97.75 95 GLN A CA 1
ATOM 758 C C . GLN A 1 95 ? -6.010 2.326 8.808 1.00 97.75 95 GLN A C 1
ATOM 760 O O . GLN A 1 95 ? -5.259 1.473 8.338 1.00 97.75 95 GLN A O 1
ATOM 765 N N . ALA A 1 96 ? -6.446 3.363 8.094 1.00 97.75 96 ALA A N 1
ATOM 766 C CA . ALA A 1 96 ? -6.016 3.630 6.726 1.00 97.75 96 ALA A CA 1
ATOM 767 C C . ALA A 1 96 ? -5.208 4.929 6.654 1.00 97.75 96 ALA A C 1
ATOM 769 O O . ALA A 1 96 ? -5.685 5.987 7.063 1.00 97.75 96 ALA A O 1
ATOM 770 N N . LEU A 1 97 ? -4.018 4.863 6.058 1.00 97.56 97 LEU A N 1
ATOM 771 C CA . LEU A 1 97 ? -3.245 6.032 5.645 1.00 97.56 97 LEU A CA 1
ATOM 772 C C . LEU A 1 97 ? -3.218 6.100 4.123 1.00 97.56 97 LEU A C 1
ATOM 774 O O . LEU A 1 97 ? -2.629 5.243 3.464 1.00 97.56 97 LEU A O 1
ATOM 778 N N . ILE A 1 98 ? -3.865 7.127 3.571 1.00 97.69 98 ILE A N 1
ATOM 779 C CA . ILE A 1 98 ? -3.955 7.329 2.126 1.00 97.69 98 ILE A CA 1
ATOM 780 C C . ILE A 1 98 ? -3.136 8.549 1.730 1.00 97.69 98 ILE A C 1
ATOM 782 O O . ILE A 1 98 ? -3.459 9.670 2.111 1.00 97.69 98 ILE A O 1
ATOM 786 N N . TYR A 1 99 ? -2.069 8.312 0.976 1.00 96.44 99 TYR A N 1
ATOM 787 C CA . TYR A 1 99 ? -1.172 9.356 0.495 1.00 96.44 99 TYR A CA 1
ATOM 788 C C . TYR A 1 99 ? -1.836 10.107 -0.653 1.00 96.44 99 TYR A C 1
ATOM 790 O O . TYR A 1 99 ? -2.425 9.493 -1.551 1.00 96.44 99 TYR A O 1
ATOM 798 N N . GLY A 1 100 ? -1.729 11.433 -0.625 1.00 93.31 100 GLY A N 1
ATOM 799 C CA . GLY A 1 100 ? -2.305 12.279 -1.660 1.00 93.31 100 GLY A CA 1
ATOM 800 C C . GLY A 1 100 ? -1.554 12.191 -2.989 1.00 93.31 100 GLY A C 1
ATOM 801 O O . GLY A 1 100 ? -0.410 11.736 -3.067 1.00 93.31 100 GLY A O 1
ATOM 802 N N . LYS A 1 101 ? -2.175 12.719 -4.046 1.00 84.44 101 LYS A N 1
ATOM 803 C CA . LYS A 1 101 ? -1.570 12.805 -5.392 1.00 84.44 101 LYS A CA 1
ATOM 804 C C . LYS A 1 101 ? -0.188 13.462 -5.417 1.00 84.44 101 LYS A C 1
ATOM 806 O O . LYS A 1 101 ? 0.717 12.986 -6.091 1.00 84.44 101 LYS A O 1
ATOM 811 N N . ASN A 1 102 ? -0.021 14.532 -4.642 1.00 86.25 102 ASN A N 1
ATOM 812 C CA . ASN A 1 102 ? 1.225 15.303 -4.575 1.00 86.25 102 ASN A CA 1
ATOM 813 C C . ASN A 1 102 ? 2.267 14.691 -3.622 1.00 86.25 102 ASN A C 1
ATOM 815 O O . ASN A 1 102 ? 3.307 15.296 -3.390 1.00 86.25 102 ASN A O 1
ATOM 819 N N . GLU A 1 103 ? 1.979 13.522 -3.048 1.00 88.50 103 GLU A N 1
ATOM 820 C CA . GLU A 1 103 ? 2.820 12.839 -2.063 1.00 88.50 103 GLU A CA 1
ATOM 821 C C . GLU A 1 103 ? 3.245 11.449 -2.554 1.00 88.50 103 GLU A C 1
ATOM 823 O O . GLU A 1 103 ? 3.390 10.529 -1.752 1.00 88.50 103 GLU A O 1
ATOM 828 N N . ASN A 1 104 ? 3.372 11.266 -3.874 1.00 89.06 104 ASN A N 1
ATOM 829 C CA . ASN A 1 104 ? 3.661 9.964 -4.488 1.00 89.06 104 ASN A CA 1
ATOM 830 C C . ASN A 1 104 ? 2.665 8.869 -4.062 1.00 89.06 104 ASN A C 1
ATOM 832 O O . ASN A 1 104 ? 3.026 7.704 -3.890 1.00 89.06 104 ASN A O 1
ATOM 836 N N . GLY A 1 105 ? 1.399 9.252 -3.865 1.00 92.56 105 GLY A N 1
ATOM 837 C CA . GLY A 1 105 ? 0.329 8.363 -3.439 1.00 92.56 105 GLY A CA 1
ATOM 838 C C . GLY A 1 105 ? -0.122 7.402 -4.532 1.00 92.56 105 GLY A C 1
ATOM 839 O O . GLY A 1 105 ? -1.249 7.503 -5.002 1.00 92.56 105 GLY A O 1
ATOM 840 N N . ASP A 1 106 ? 0.714 6.431 -4.881 1.00 91.75 106 ASP A N 1
ATOM 841 C CA . ASP A 1 106 ? 0.420 5.330 -5.800 1.00 91.75 106 ASP A CA 1
ATOM 842 C C . ASP A 1 106 ? 0.749 3.957 -5.178 1.00 91.75 106 ASP A C 1
ATOM 844 O O . ASP A 1 106 ? 0.971 3.839 -3.974 1.00 91.75 106 ASP A O 1
ATOM 848 N N . HIS A 1 107 ? 0.748 2.890 -5.981 1.00 91.44 107 HIS A N 1
ATOM 849 C CA . HIS A 1 107 ? 1.005 1.522 -5.512 1.00 91.44 107 HIS A CA 1
ATOM 850 C C . HIS A 1 107 ? 2.419 1.327 -4.919 1.00 91.44 107 HIS A C 1
ATOM 852 O O . HIS A 1 107 ? 2.633 0.452 -4.080 1.00 91.44 107 HIS A O 1
ATOM 858 N N . PHE A 1 108 ? 3.382 2.163 -5.312 1.00 92.25 108 PHE A N 1
ATOM 859 C CA . PHE A 1 108 ? 4.791 2.082 -4.921 1.00 92.25 108 PHE A CA 1
ATOM 860 C C . PHE A 1 108 ? 5.194 3.159 -3.902 1.00 92.25 108 PHE A C 1
ATOM 862 O O . PHE A 1 108 ? 6.389 3.367 -3.682 1.00 92.25 108 PHE A O 1
ATOM 869 N N . LEU A 1 109 ? 4.230 3.830 -3.253 1.00 93.12 109 LEU A N 1
ATOM 870 C CA . LEU A 1 109 ? 4.473 4.962 -2.341 1.00 93.12 109 LEU A CA 1
ATOM 871 C C . LEU A 1 109 ? 5.566 4.690 -1.298 1.00 93.12 109 LEU A C 1
ATOM 873 O O . LEU A 1 109 ? 6.374 5.560 -1.009 1.00 93.12 109 LEU A O 1
ATOM 877 N N . HIS A 1 110 ? 5.638 3.471 -0.759 1.00 92.94 110 HIS A N 1
ATOM 878 C CA . HIS A 1 110 ? 6.574 3.102 0.307 1.00 92.94 110 HIS A CA 1
ATOM 879 C C . HIS A 1 110 ? 8.030 3.037 -0.175 1.00 92.94 110 HIS A C 1
ATOM 881 O O . HIS A 1 110 ? 8.953 3.192 0.619 1.00 92.94 110 HIS A O 1
ATOM 887 N N . LEU A 1 111 ? 8.241 2.831 -1.476 1.00 92.38 111 LEU A N 1
ATOM 888 C CA . LEU A 1 111 ? 9.559 2.874 -2.106 1.00 92.38 111 LEU A CA 1
ATOM 889 C C . LEU A 1 111 ? 9.917 4.289 -2.572 1.00 92.38 111 LEU A C 1
ATOM 891 O O . LEU A 1 111 ? 11.097 4.617 -2.665 1.00 92.38 111 LEU A O 1
ATOM 895 N N . LYS A 1 112 ? 8.913 5.125 -2.859 1.00 92.06 112 LYS A N 1
ATOM 896 C CA . LYS A 1 112 ? 9.093 6.519 -3.294 1.00 92.06 112 LYS A CA 1
ATOM 897 C C . LYS A 1 112 ? 9.298 7.473 -2.115 1.00 92.06 112 LYS A C 1
ATOM 899 O O . LYS A 1 112 ? 10.166 8.334 -2.181 1.00 92.06 112 LYS A O 1
ATOM 904 N N . GLU A 1 113 ? 8.577 7.251 -1.020 1.00 92.56 113 GLU A N 1
ATOM 905 C CA . GLU A 1 113 ? 8.600 8.032 0.224 1.00 92.56 113 GLU A CA 1
ATOM 906 C C . GLU A 1 113 ? 8.991 7.165 1.442 1.00 92.56 113 GLU A C 1
ATOM 908 O O . GLU A 1 113 ? 8.250 7.087 2.430 1.00 92.56 113 GLU A O 1
ATOM 913 N N . PRO A 1 114 ? 10.151 6.478 1.419 1.00 94.12 114 PRO A N 1
ATOM 914 C CA . PRO A 1 114 ? 10.482 5.462 2.420 1.00 94.12 114 PRO A CA 1
ATOM 915 C C . PRO A 1 114 ? 10.644 6.022 3.836 1.00 94.12 114 PRO A C 1
ATOM 917 O O . PRO A 1 114 ? 10.345 5.321 4.803 1.00 94.12 114 PRO A O 1
ATOM 920 N N . LEU A 1 115 ? 11.101 7.272 3.986 1.00 94.81 115 LEU A N 1
ATOM 921 C CA . LEU A 1 115 ? 11.276 7.901 5.300 1.00 94.81 115 LEU A CA 1
ATOM 922 C C . LEU A 1 115 ? 9.925 8.197 5.954 1.00 94.81 115 LEU A C 1
ATOM 924 O O . LEU A 1 115 ? 9.686 7.741 7.071 1.00 94.81 115 LEU A O 1
ATOM 928 N N . LYS A 1 116 ? 9.019 8.858 5.221 1.00 94.75 116 LYS A N 1
ATOM 929 C CA . LYS A 1 116 ? 7.653 9.143 5.678 1.00 94.75 116 LYS A CA 1
ATOM 930 C C . LYS A 1 116 ? 6.907 7.850 6.020 1.00 94.75 116 LYS A C 1
ATOM 932 O O . LYS A 1 116 ? 6.324 7.745 7.098 1.00 94.75 116 LYS A O 1
ATOM 937 N N . PHE A 1 117 ? 6.987 6.843 5.146 1.00 96.12 117 PHE A N 1
ATOM 938 C CA . PHE A 1 117 ? 6.392 5.528 5.391 1.00 96.12 117 PHE A CA 1
ATOM 939 C C . PHE A 1 117 ? 6.945 4.877 6.668 1.00 96.12 117 PHE A C 1
ATOM 941 O O . PHE A 1 117 ? 6.184 4.417 7.519 1.00 96.12 117 PHE A O 1
ATOM 948 N N . SER A 1 118 ? 8.271 4.878 6.837 1.00 96.62 118 SER A N 1
ATOM 949 C CA . SER A 1 118 ? 8.928 4.263 7.996 1.00 96.62 118 SER A CA 1
ATOM 950 C C . SER A 1 118 ? 8.600 4.970 9.311 1.00 96.62 118 SER A C 1
ATOM 952 O O . SER A 1 118 ? 8.473 4.312 10.342 1.00 96.62 118 SER A O 1
ATOM 954 N N . GLU A 1 119 ? 8.477 6.297 9.308 1.00 97.38 119 GLU A N 1
ATOM 955 C CA . GLU A 1 119 ? 8.071 7.074 10.483 1.00 97.38 119 GLU A CA 1
ATOM 956 C C . GLU A 1 119 ? 6.640 6.740 10.905 1.00 97.38 119 GLU A C 1
ATOM 958 O O . GLU A 1 119 ? 6.405 6.435 12.072 1.00 97.38 119 GLU A O 1
ATOM 963 N N . GLN A 1 120 ? 5.707 6.692 9.953 1.00 96.75 120 GLN A N 1
ATOM 964 C CA . GLN A 1 120 ? 4.316 6.327 10.226 1.00 96.75 120 GLN A CA 1
ATOM 965 C C . GLN A 1 120 ? 4.182 4.888 10.732 1.00 96.75 120 GLN A C 1
ATOM 967 O O . GLN A 1 120 ? 3.440 4.634 11.681 1.00 96.75 120 GLN A O 1
ATOM 972 N N . LEU A 1 121 ? 4.947 3.953 10.157 1.00 96.44 121 LEU A N 1
ATOM 973 C CA . LEU A 1 121 ? 4.992 2.573 10.634 1.00 96.44 121 LEU A CA 1
ATOM 974 C C . LEU A 1 121 ? 5.513 2.487 12.078 1.00 96.44 121 LEU A C 1
ATOM 976 O O . LEU A 1 121 ? 4.968 1.733 12.882 1.00 96.44 121 LEU A O 1
ATOM 980 N N . LYS A 1 122 ? 6.540 3.271 12.432 1.00 97.25 122 LYS A N 1
ATOM 981 C CA . LYS A 1 122 ? 7.044 3.344 13.814 1.00 97.25 1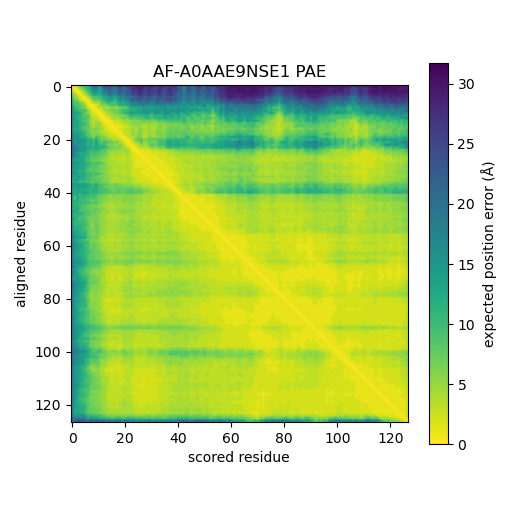22 LYS A CA 1
ATOM 982 C C . LYS A 1 122 ? 6.003 3.919 14.766 1.00 97.25 122 LYS A C 1
ATOM 984 O O . LYS A 1 122 ? 5.825 3.364 15.844 1.00 97.25 122 LYS A O 1
ATOM 989 N N . SER A 1 123 ? 5.319 4.995 14.378 1.00 96.94 123 SER A N 1
ATOM 990 C CA . SER A 1 123 ? 4.252 5.586 15.192 1.00 96.94 123 SER A CA 1
ATOM 991 C C . SER A 1 123 ? 3.133 4.585 15.466 1.00 96.94 123 SER A C 1
ATOM 993 O O . SER A 1 123 ? 2.683 4.485 16.601 1.00 96.94 123 SER A O 1
ATOM 995 N N . PHE A 1 124 ? 2.743 3.795 14.463 1.00 96.81 124 PHE A N 1
ATOM 996 C CA . PHE A 1 124 ? 1.737 2.748 14.629 1.00 96.81 124 PHE A CA 1
ATOM 997 C C . PHE A 1 124 ? 2.175 1.632 15.589 1.00 96.81 124 PHE A C 1
ATOM 999 O O . PHE A 1 124 ? 1.363 1.143 16.357 1.00 96.81 124 PHE A O 1
ATOM 1006 N N . GLN A 1 125 ? 3.455 1.246 15.593 1.00 90.81 125 GLN A N 1
ATOM 1007 C CA . GLN A 1 125 ? 3.973 0.212 16.506 1.00 90.81 125 GLN A CA 1
ATOM 1008 C C . GLN A 1 125 ? 4.093 0.667 17.970 1.00 90.81 125 GLN A C 1
ATOM 1010 O O . GLN A 1 125 ? 4.292 -0.168 18.851 1.00 90.81 125 GLN A O 1
ATOM 1015 N N . GLN A 1 126 ? 4.070 1.977 18.221 1.00 90.50 126 GLN A N 1
ATOM 1016 C CA . GLN A 1 126 ? 4.249 2.568 19.551 1.00 90.50 126 GLN A CA 1
ATOM 1017 C C . GLN A 1 126 ? 2.927 2.949 20.232 1.00 90.50 126 GLN A C 1
ATOM 1019 O O . GLN A 1 126 ? 2.950 3.258 21.425 1.00 90.50 126 GLN A O 1
ATOM 1024 N N . GLY A 1 127 ? 1.819 2.967 19.483 1.00 69.94 127 GLY A N 1
ATOM 1025 C CA . GLY A 1 127 ? 0.456 3.152 19.993 1.00 69.94 127 GLY A CA 1
ATOM 1026 C C . GLY A 1 127 ? -0.200 1.825 20.337 1.00 69.94 127 GLY A C 1
ATOM 1027 O O . GLY A 1 127 ? -0.994 1.825 21.302 1.00 69.94 127 GLY A O 1
#

pLDDT: mean 87.99, std 13.29, range [33.53, 98.38]

InterPro domains:
  IPR029058 Alpha/Beta hydrolase fold [G3DSA:3.40.50.1820] (14-127)
  IPR029058 Alpha/Beta hydrolase fold [SSF53474] (41-124)

Radius of gyration: 16.58 Å; Cα contacts (8 Å, |Δi|>4): 129; chains: 1; bounding box: 34×34×48 Å

Nearest PDB structures (foldseek):
  1imj-assembly1_A  TM=7.969E-01  e=2.202E-01  Homo sapiens
  5xb6-assembly6_K  TM=6.911E-01  e=2.655E-01  Escherichia coli K-12
  2qmq-assembly1_A  TM=6.835E-01  e=4.120E+00  Mus musculus
  6iey-assembly1_B  TM=4.928E-01  e=2.351E+00  uncultured bacterium

Organism: NCBI:txid2485124